Protein AF-A0A2V6RML7-F1 (afdb_monomer_lite)

Secondary structure (DSSP, 8-state):
------PPPPPHHHHHHHHHTT--GGGS-HHHHHHHHHHHHHHHHHHHHHTTSHHHHHHHHHHHHH-----SPPP-

Foldseek 3Di:
DDDDPDDDDDDPVVVVVVCVVPDDPVNDDPVRVVVVVVVVVVVLVVLQVCCPDPVVVVVVVVDVVVDDDPPDDRRD

Sequence (76 aa):
MAPLERRAPPSVARRFARFVARLRPDDVPPPALARATLLALDTLGSCLASTRYDFGRAVRETAERLGGPAESAVIG

pLDDT: mean 91.47, std 10.06, range [49.91, 98.56]

Structure (mmCIF, N/CA/C/O backbone):
data_AF-A0A2V6RML7-F1
#
_entry.id   AF-A0A2V6RML7-F1
#
loop_
_atom_site.group_PDB
_atom_site.id
_atom_site.type_symbol
_atom_site.label_atom_id
_atom_site.label_alt_id
_atom_site.label_comp_id
_atom_site.label_asym_id
_atom_site.label_entity_id
_atom_site.label_seq_id
_atom_site.pdbx_PDB_ins_code
_atom_site.Cartn_x
_atom_site.Cartn_y
_atom_site.Cartn_z
_atom_site.occupancy
_atom_site.B_iso_or_equiv
_atom_site.auth_seq_id
_atom_site.auth_comp_id
_atom_site.auth_asym_id
_atom_site.auth_atom_id
_atom_site.pdbx_PDB_model_num
ATOM 1 N N . MET A 1 1 ? -41.063 -12.716 32.672 1.00 49.91 1 MET A N 1
ATOM 2 C CA . MET A 1 1 ? -40.039 -11.709 32.318 1.00 49.91 1 MET A CA 1
ATOM 3 C C . MET A 1 1 ? -38.759 -12.464 31.981 1.00 49.91 1 MET A C 1
ATOM 5 O O . MET A 1 1 ? -38.194 -13.065 32.884 1.00 49.91 1 MET A O 1
ATOM 9 N N . ALA A 1 2 ? -38.370 -12.559 30.706 1.00 59.72 2 ALA A N 1
ATOM 10 C CA . ALA A 1 2 ? -37.133 -13.251 30.325 1.00 59.72 2 ALA A CA 1
ATOM 11 C C . ALA A 1 2 ? -35.905 -12.405 30.726 1.00 59.72 2 ALA A C 1
ATOM 13 O O . ALA A 1 2 ? -36.004 -11.174 30.688 1.00 59.72 2 ALA A O 1
ATOM 14 N N . PRO A 1 3 ? -34.770 -13.009 31.123 1.00 59.75 3 PRO A N 1
ATOM 15 C CA . PRO A 1 3 ? -33.591 -12.252 31.527 1.00 59.75 3 PRO A CA 1
ATOM 16 C C . PRO A 1 3 ? -33.031 -11.483 30.326 1.00 59.75 3 PRO A C 1
ATOM 18 O O . PRO A 1 3 ? -32.904 -12.036 29.23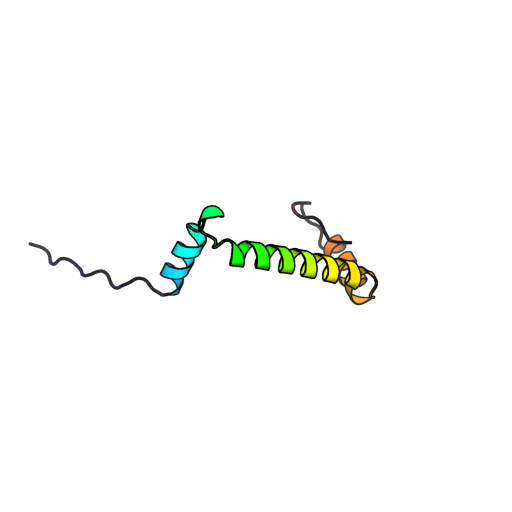6 1.00 59.75 3 PRO A O 1
ATOM 21 N N . LEU A 1 4 ? -32.668 -10.214 30.521 1.00 62.19 4 LEU A N 1
ATOM 22 C CA . LEU A 1 4 ? -31.883 -9.455 29.547 1.00 62.19 4 LEU A CA 1
ATOM 23 C C . LEU A 1 4 ? -30.499 -10.105 29.437 1.00 62.19 4 LEU A C 1
ATOM 25 O O . LEU A 1 4 ? -29.637 -9.902 30.295 1.00 62.19 4 LEU A O 1
ATOM 29 N N . GLU A 1 5 ? -30.287 -10.908 28.395 1.00 63.56 5 GLU A N 1
ATOM 30 C CA . GLU A 1 5 ? -28.971 -11.449 28.072 1.00 63.56 5 GLU A CA 1
ATOM 31 C C . GLU A 1 5 ? -27.986 -10.297 27.860 1.00 63.56 5 GLU A C 1
ATOM 33 O O . GLU A 1 5 ? -28.057 -9.516 26.907 1.00 63.56 5 GLU A O 1
ATOM 38 N N . ARG A 1 6 ? -27.040 -10.178 28.787 1.00 68.56 6 ARG A N 1
ATOM 39 C CA . ARG A 1 6 ? -25.970 -9.190 28.728 1.00 68.56 6 ARG A CA 1
ATOM 40 C C . ARG A 1 6 ? -25.021 -9.604 27.602 1.00 68.56 6 ARG A C 1
ATOM 42 O O . ARG A 1 6 ? -24.188 -10.491 27.784 1.00 68.56 6 ARG A O 1
ATOM 49 N N . ARG A 1 7 ? -25.154 -8.995 26.420 1.00 76.12 7 ARG A N 1
ATOM 50 C CA . ARG A 1 7 ? -24.239 -9.254 25.297 1.00 76.12 7 ARG A CA 1
ATOM 51 C C . ARG A 1 7 ? -22.800 -8.969 25.728 1.00 76.12 7 ARG A C 1
ATOM 53 O O . ARG A 1 7 ? -22.488 -7.859 26.157 1.00 76.12 7 ARG A O 1
ATOM 60 N N . ALA A 1 8 ? -21.932 -9.969 25.586 1.00 78.88 8 ALA A N 1
ATOM 61 C CA . ALA A 1 8 ? -20.500 -9.803 25.790 1.00 78.88 8 ALA A CA 1
ATOM 62 C C . ALA A 1 8 ? -19.960 -8.671 24.895 1.00 78.88 8 ALA A C 1
ATOM 64 O O . ALA A 1 8 ? -20.443 -8.489 23.766 1.00 78.88 8 ALA A O 1
ATOM 65 N N . PRO A 1 9 ? -18.972 -7.894 25.375 1.00 84.81 9 PRO A N 1
ATOM 66 C CA . PRO A 1 9 ? -18.380 -6.838 24.577 1.00 84.81 9 PRO A CA 1
ATOM 67 C C . PRO A 1 9 ? -17.774 -7.427 23.297 1.00 84.81 9 PRO A C 1
ATOM 69 O O . PRO A 1 9 ? -17.300 -8.565 23.281 1.00 84.81 9 PRO A O 1
ATOM 72 N N . PRO A 1 10 ? -17.787 -6.668 22.194 1.00 88.81 10 PRO A N 1
ATOM 73 C CA . PRO A 1 10 ? -17.257 -7.164 20.941 1.00 88.81 10 PRO A CA 1
ATOM 74 C C . PRO A 1 10 ? -15.758 -7.436 21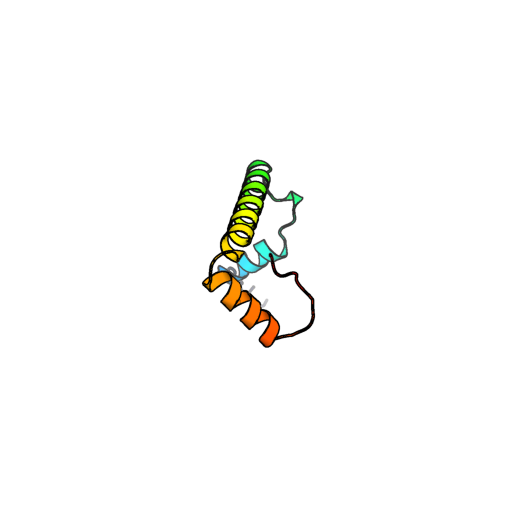.028 1.00 88.81 10 PRO A C 1
ATOM 76 O O . PRO A 1 10 ? -15.017 -6.662 21.634 1.00 88.81 10 PRO A O 1
ATOM 79 N N . SER A 1 11 ? -15.316 -8.487 20.334 1.00 95.88 11 SER A N 1
ATOM 80 C CA . SER A 1 11 ? -13.894 -8.793 20.187 1.00 95.88 11 SER A CA 1
ATOM 81 C C . SER A 1 11 ? -13.116 -7.609 19.608 1.00 95.88 11 SER A C 1
ATOM 83 O O . SER A 1 11 ? -13.669 -6.756 18.900 1.00 95.88 11 SER A O 1
ATOM 85 N N . VAL A 1 12 ? -11.807 -7.583 19.865 1.00 97.12 12 VAL A N 1
ATOM 86 C CA . VAL A 1 12 ? -10.897 -6.565 19.319 1.00 97.12 12 VAL A CA 1
ATOM 87 C C . VAL A 1 12 ? -10.982 -6.523 17.794 1.00 97.12 12 VAL A C 1
ATOM 89 O O . VAL A 1 12 ? -11.173 -5.447 17.236 1.00 97.12 12 VAL A O 1
ATOM 92 N N . ALA A 1 13 ? -10.985 -7.682 17.126 1.00 97.62 13 ALA A N 1
ATOM 93 C CA . ALA A 1 13 ? -11.165 -7.767 15.676 1.00 97.62 13 ALA A CA 1
ATOM 94 C C . ALA A 1 13 ? -12.470 -7.093 15.212 1.00 97.62 13 ALA A C 1
ATOM 96 O O . ALA A 1 13 ? -12.470 -6.310 14.264 1.00 97.62 13 ALA A O 1
ATOM 97 N N . ARG A 1 14 ? -13.587 -7.311 15.923 1.00 96.88 14 ARG A N 1
ATOM 98 C CA . ARG A 1 14 ? -14.883 -6.705 15.573 1.00 96.88 14 ARG A CA 1
ATOM 99 C C . ARG 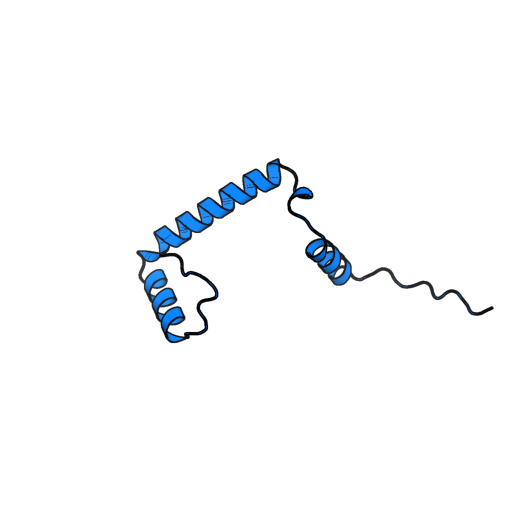A 1 14 ? -14.951 -5.209 15.892 1.00 96.88 14 ARG A C 1
ATOM 101 O O . ARG A 1 14 ? -15.766 -4.492 15.308 1.00 96.88 14 ARG A O 1
ATOM 108 N N . ARG A 1 15 ? -14.152 -4.719 16.840 1.00 96.81 15 ARG A N 1
ATOM 109 C CA . ARG A 1 15 ? -13.970 -3.276 17.071 1.00 96.81 15 ARG A CA 1
ATOM 110 C C . ARG A 1 15 ? -13.133 -2.657 15.956 1.00 96.81 15 ARG A C 1
ATOM 112 O O . ARG A 1 15 ? -13.556 -1.649 15.403 1.00 96.81 15 ARG A O 1
ATOM 119 N N . PHE A 1 16 ? -12.029 -3.297 15.580 1.00 97.44 16 PHE A N 1
ATOM 120 C CA . PHE A 1 16 ? -11.134 -2.820 14.528 1.00 97.44 16 PHE A CA 1
ATOM 121 C C . PHE A 1 16 ? -11.822 -2.777 13.159 1.00 97.44 16 PHE A C 1
ATOM 123 O O . PHE A 1 16 ? -11.814 -1.741 12.505 1.00 97.44 16 PHE A O 1
ATOM 130 N N . ALA A 1 17 ? -12.542 -3.838 12.784 1.00 97.75 17 ALA A N 1
ATOM 131 C CA . ALA A 1 17 ? -13.322 -3.863 11.547 1.00 97.75 17 ALA A CA 1
ATOM 132 C C . ALA A 1 17 ? -14.349 -2.720 11.482 1.00 97.75 17 ALA A C 1
ATOM 134 O O . ALA A 1 17 ? -14.520 -2.095 10.443 1.00 97.75 17 ALA A O 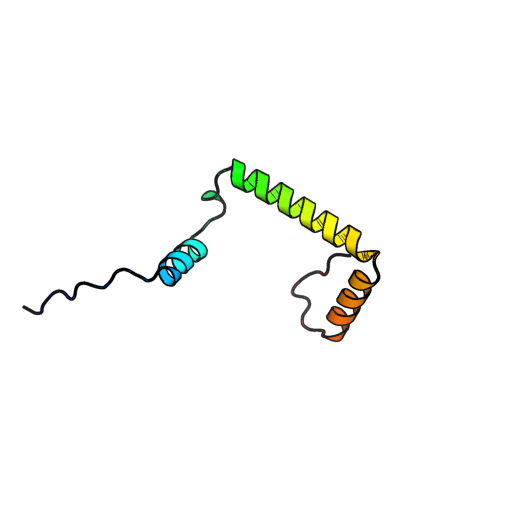1
ATOM 135 N N . ARG A 1 18 ? -15.011 -2.405 12.606 1.00 96.75 18 ARG A N 1
ATOM 136 C CA . ARG A 1 18 ? -15.961 -1.283 12.671 1.00 96.75 18 ARG A CA 1
ATOM 137 C C . ARG A 1 18 ? -15.299 0.080 12.576 1.00 96.75 18 ARG A C 1
ATOM 139 O O . ARG A 1 18 ? -15.923 0.982 12.034 1.00 96.75 18 ARG A O 1
ATOM 146 N N . PHE A 1 19 ? -14.098 0.225 13.124 1.00 96.50 19 PHE A N 1
ATOM 147 C CA . PHE A 1 19 ? -13.310 1.441 12.976 1.00 96.50 19 PHE A CA 1
ATOM 148 C C . PHE A 1 19 ? -12.941 1.652 11.503 1.00 96.50 19 PHE A C 1
ATOM 150 O O . PHE A 1 19 ? -13.335 2.657 10.925 1.00 96.50 19 PHE A O 1
ATOM 157 N N . VAL A 1 20 ? -12.304 0.661 10.869 1.00 96.62 20 VAL A N 1
ATOM 158 C CA . VAL A 1 20 ? -11.862 0.758 9.467 1.00 96.62 20 VAL A CA 1
ATOM 159 C C . VAL A 1 20 ? -13.043 0.967 8.517 1.00 96.62 20 VAL A C 1
ATOM 161 O O . VAL A 1 20 ? -12.993 1.847 7.669 1.00 96.62 20 VAL A O 1
ATOM 164 N N . ALA A 1 21 ? -14.142 0.226 8.692 1.00 97.56 21 ALA A N 1
ATOM 165 C CA . ALA A 1 21 ? -15.310 0.329 7.813 1.00 97.56 21 ALA A CA 1
ATOM 166 C C . ALA A 1 21 ? -16.077 1.659 7.926 1.00 97.56 21 ALA A C 1
ATOM 168 O O . ALA A 1 21 ? -16.951 1.924 7.103 1.00 97.56 21 ALA A O 1
ATOM 169 N N . ARG A 1 22 ? -15.826 2.459 8.969 1.00 97.00 22 ARG A N 1
ATOM 170 C CA . ARG A 1 22 ? -16.521 3.736 9.205 1.00 97.00 22 ARG A CA 1
ATOM 171 C C . ARG A 1 22 ? -15.622 4.958 9.065 1.00 97.00 22 ARG A C 1
ATOM 173 O O . ARG A 1 22 ? -16.161 6.058 9.092 1.00 97.00 22 ARG A O 1
ATOM 180 N N . LEU A 1 23 ? -14.311 4.767 8.930 1.00 96.69 23 LEU A N 1
ATOM 181 C CA . LEU A 1 23 ? -13.346 5.850 8.792 1.00 96.69 23 LEU A CA 1
ATOM 182 C C . LEU A 1 23 ? -13.592 6.620 7.489 1.00 96.69 23 LEU A C 1
ATOM 184 O O . LEU A 1 23 ? -13.674 6.023 6.413 1.00 96.69 23 LEU A O 1
ATOM 188 N N . ARG A 1 24 ? -13.690 7.942 7.588 1.00 95.50 24 ARG A N 1
ATOM 189 C CA . ARG A 1 24 ? -13.787 8.873 6.461 1.00 95.50 24 ARG A CA 1
ATOM 190 C C . ARG A 1 24 ? -12.505 9.699 6.349 1.00 95.50 24 ARG A C 1
ATOM 192 O O . ARG A 1 24 ? -11.817 9.880 7.351 1.00 95.50 24 ARG A O 1
ATOM 199 N N . PRO A 1 25 ? -12.189 10.244 5.161 1.00 89.88 25 PRO A N 1
ATOM 200 C CA . PRO A 1 25 ? -11.039 11.132 4.997 1.00 89.88 25 PRO A CA 1
ATOM 201 C C . PRO A 1 25 ? -11.023 12.300 5.996 1.00 89.88 25 PRO A C 1
ATOM 203 O O . PRO A 1 25 ? -9.980 12.583 6.576 1.00 89.88 25 PRO A O 1
ATOM 206 N N . ASP A 1 26 ? -12.184 12.902 6.268 1.00 95.38 26 ASP A N 1
ATOM 207 C CA . ASP A 1 26 ? -12.316 14.039 7.192 1.00 95.38 26 ASP A CA 1
ATOM 208 C C . ASP A 1 26 ? -12.103 13.664 8.670 1.00 95.38 26 ASP A C 1
ATOM 210 O O . ASP A 1 26 ? -11.874 14.540 9.503 1.00 95.38 26 ASP A O 1
ATOM 214 N N . ASP A 1 27 ? -12.140 12.370 9.011 1.00 96.38 27 ASP A N 1
ATOM 215 C CA . ASP A 1 27 ? -11.842 11.892 10.367 1.00 96.38 27 ASP A CA 1
ATOM 216 C C . ASP A 1 27 ? -10.326 11.867 10.647 1.00 96.38 27 ASP A C 1
ATOM 218 O O . ASP A 1 27 ? -9.902 11.661 11.789 1.00 96.38 27 ASP A O 1
ATOM 222 N N . VAL A 1 28 ? -9.486 12.029 9.615 1.00 95.69 28 VAL A N 1
ATOM 223 C CA . VAL A 1 28 ? -8.028 11.951 9.736 1.00 95.69 28 VAL A CA 1
ATOM 224 C C . VAL A 1 28 ? -7.471 13.298 10.210 1.00 95.69 28 VAL A C 1
ATOM 226 O O . VAL A 1 28 ? -7.649 14.309 9.530 1.00 95.69 28 VAL A O 1
ATOM 229 N N . PRO A 1 29 ? -6.720 13.346 11.329 1.00 97.69 29 PRO A N 1
ATOM 230 C CA . PRO A 1 29 ? -6.094 14.582 11.782 1.00 97.69 29 PRO A CA 1
ATOM 231 C C . PRO A 1 29 ? -5.181 15.185 10.699 1.00 97.69 29 PRO A C 1
ATOM 233 O O . PRO A 1 29 ? -4.364 14.448 10.133 1.00 97.69 29 PRO A O 1
ATOM 236 N N . PRO A 1 30 ? -5.220 16.510 10.450 1.00 97.19 30 PRO A N 1
ATOM 237 C CA . PRO A 1 30 ? -4.434 17.130 9.380 1.00 97.19 30 PRO A CA 1
ATOM 238 C C . PRO A 1 30 ? -2.930 16.793 9.399 1.00 97.19 30 PRO A C 1
ATOM 240 O O . PRO A 1 30 ? -2.380 16.496 8.336 1.00 97.19 30 PRO A O 1
ATOM 243 N N . PRO A 1 31 ? -2.245 16.729 10.564 1.00 97.81 31 PRO A N 1
ATOM 244 C CA . PRO A 1 31 ? -0.838 16.324 10.603 1.00 97.81 31 PRO A CA 1
ATOM 245 C C . PRO A 1 31 ? -0.604 14.879 10.136 1.00 97.81 31 PRO A C 1
ATOM 247 O O . PRO A 1 31 ? 0.408 14.590 9.496 1.00 97.81 31 PRO A O 1
ATOM 250 N N . ALA A 1 32 ? -1.539 13.970 10.429 1.00 97.12 32 ALA A N 1
ATOM 251 C CA . ALA A 1 32 ? -1.454 12.577 10.001 1.00 97.12 32 ALA A CA 1
ATOM 252 C C . ALA A 1 32 ? -1.656 12.455 8.484 1.00 97.12 32 ALA A C 1
ATOM 254 O O . ALA A 1 32 ? -0.900 11.738 7.831 1.00 97.12 32 ALA A O 1
ATOM 255 N N . LEU A 1 33 ? -2.606 13.205 7.914 1.00 96.38 33 LEU A N 1
ATOM 256 C CA . LEU A 1 33 ? -2.836 13.243 6.467 1.00 96.38 33 LEU A CA 1
ATOM 257 C C . LEU A 1 33 ? -1.624 13.810 5.710 1.00 96.38 33 LEU A C 1
ATOM 259 O O . LEU A 1 33 ? -1.178 13.230 4.716 1.00 96.38 33 LEU A O 1
ATOM 263 N N . ALA A 1 34 ? -1.045 14.904 6.209 1.00 97.00 34 ALA A N 1
ATOM 264 C CA . ALA A 1 34 ? 0.165 15.487 5.634 1.00 97.00 34 ALA A CA 1
ATOM 265 C C . ALA A 1 34 ? 1.331 14.485 5.650 1.00 97.00 34 ALA A C 1
ATOM 267 O O . ALA A 1 34 ? 2.015 14.294 4.642 1.00 97.00 34 ALA A O 1
ATOM 268 N N . ARG A 1 35 ? 1.526 13.773 6.768 1.00 98.12 35 ARG A N 1
ATOM 269 C CA . ARG A 1 35 ? 2.571 12.748 6.866 1.00 98.12 35 ARG A CA 1
ATOM 270 C C . ARG A 1 35 ? 2.308 11.560 5.941 1.00 98.12 35 ARG A C 1
ATOM 272 O O . ARG A 1 35 ? 3.246 11.100 5.295 1.00 98.12 35 ARG A O 1
ATOM 279 N N . ALA A 1 36 ? 1.065 11.089 5.851 1.00 97.19 36 ALA A N 1
ATOM 280 C CA . ALA A 1 36 ? 0.680 10.007 4.947 1.00 97.19 36 ALA A CA 1
ATOM 281 C C . ALA A 1 36 ? 0.950 10.370 3.479 1.00 97.19 36 ALA A C 1
ATOM 283 O O . ALA A 1 36 ? 1.465 9.543 2.733 1.00 97.19 36 ALA A O 1
ATOM 284 N N . THR A 1 37 ? 0.699 11.624 3.093 1.00 97.19 37 THR A N 1
ATOM 285 C CA . THR A 1 37 ? 1.008 12.135 1.747 1.00 97.19 37 THR A CA 1
ATOM 286 C C . THR A 1 37 ? 2.502 12.032 1.441 1.00 97.19 37 THR A C 1
ATOM 288 O O . THR A 1 37 ? 2.888 11.525 0.391 1.00 97.19 37 THR A O 1
ATOM 291 N N . LEU A 1 38 ? 3.360 12.448 2.378 1.00 98.56 38 LEU A N 1
ATOM 292 C CA . LEU A 1 38 ? 4.813 12.340 2.209 1.00 98.56 38 LEU A CA 1
ATOM 293 C C . LEU A 1 38 ? 5.278 10.883 2.106 1.00 98.56 38 LEU A C 1
ATOM 295 O O . LEU A 1 38 ? 6.133 10.578 1.282 1.00 98.56 38 LEU A O 1
ATOM 299 N N . LEU A 1 39 ? 4.707 9.984 2.911 1.00 98.44 39 LEU A N 1
ATOM 300 C CA . LEU A 1 39 ? 5.034 8.556 2.859 1.00 98.44 39 LEU A CA 1
ATOM 301 C C . LEU A 1 39 ? 4.580 7.907 1.546 1.00 98.44 39 LEU A C 1
ATOM 303 O O . LEU A 1 39 ? 5.288 7.059 1.008 1.00 98.44 39 LEU A O 1
ATOM 307 N N . ALA A 1 40 ? 3.432 8.322 1.005 1.00 97.81 40 ALA A N 1
ATOM 308 C CA . ALA A 1 40 ? 2.978 7.867 -0.303 1.00 97.81 40 ALA A CA 1
ATOM 309 C C . ALA A 1 40 ? 3.958 8.300 -1.405 1.00 97.81 40 ALA A C 1
ATOM 311 O O . ALA A 1 40 ? 4.363 7.472 -2.217 1.00 97.81 40 ALA A O 1
ATOM 312 N N . LEU A 1 41 ? 4.398 9.563 -1.398 1.00 98.31 41 LEU A N 1
ATOM 313 C CA . LEU A 1 41 ? 5.378 10.070 -2.365 1.00 98.31 41 LEU A CA 1
ATOM 314 C C . LEU A 1 41 ? 6.738 9.368 -2.251 1.00 98.31 41 LEU A C 1
ATOM 316 O O . LEU A 1 41 ? 7.316 9.000 -3.271 1.00 98.31 41 LEU A O 1
ATOM 320 N N . ASP A 1 42 ? 7.223 9.145 -1.030 1.00 98.38 42 ASP A N 1
ATOM 321 C CA . ASP A 1 42 ? 8.456 8.392 -0.771 1.00 98.38 42 ASP A CA 1
ATOM 322 C C . ASP A 1 42 ? 8.362 6.957 -1.316 1.00 98.38 42 ASP A C 1
ATOM 324 O O . ASP A 1 42 ? 9.245 6.496 -2.041 1.00 98.38 42 ASP A O 1
ATOM 328 N N . THR A 1 43 ? 7.231 6.290 -1.070 1.00 97.31 43 THR A N 1
ATOM 329 C CA . THR A 1 43 ? 6.968 4.939 -1.584 1.00 97.31 43 THR A CA 1
ATOM 330 C C . THR A 1 43 ? 6.975 4.919 -3.112 1.00 97.31 43 THR A C 1
ATOM 332 O O . THR A 1 43 ? 7.648 4.079 -3.705 1.00 97.31 43 THR A O 1
ATOM 335 N N . LEU A 1 44 ? 6.286 5.863 -3.764 1.00 96.94 44 LEU A N 1
ATOM 336 C CA . LEU A 1 44 ? 6.271 5.971 -5.227 1.00 96.94 44 LEU A CA 1
ATOM 337 C C . LEU A 1 44 ? 7.678 6.207 -5.793 1.00 96.94 44 LEU A C 1
ATOM 339 O O . LEU A 1 44 ? 8.060 5.566 -6.772 1.00 96.94 44 LEU A O 1
ATOM 343 N N . GLY A 1 45 ? 8.461 7.088 -5.166 1.00 96.62 45 GLY A N 1
ATOM 344 C CA . GLY A 1 45 ? 9.851 7.338 -5.548 1.00 96.62 45 GLY A CA 1
ATOM 345 C C . GLY A 1 45 ? 10.719 6.085 -5.428 1.00 96.62 45 GLY A C 1
ATOM 346 O O . GLY A 1 45 ? 11.472 5.765 -6.349 1.00 96.62 45 GLY A O 1
ATOM 347 N N . SER A 1 46 ? 10.560 5.335 -4.336 1.00 95.88 46 SER A N 1
ATOM 348 C CA . SER A 1 46 ? 11.255 4.066 -4.110 1.00 95.88 46 SER A CA 1
ATOM 349 C C . SER A 1 46 ? 10.879 3.011 -5.158 1.00 95.88 46 SER A C 1
ATOM 351 O O . SER A 1 46 ? 11.761 2.408 -5.775 1.00 95.88 46 SER A O 1
ATOM 353 N N . CYS A 1 47 ? 9.583 2.855 -5.455 1.00 94.44 47 CYS A N 1
ATOM 354 C CA . CYS A 1 47 ? 9.100 1.977 -6.523 1.00 94.44 47 CYS A CA 1
ATOM 355 C C . CYS A 1 47 ? 9.718 2.347 -7.877 1.00 94.44 47 CYS A C 1
ATOM 357 O O . CYS A 1 47 ? 10.308 1.491 -8.535 1.00 94.44 47 CYS A O 1
ATOM 359 N N . LEU A 1 48 ? 9.667 3.621 -8.270 1.00 95.00 48 LEU A N 1
ATOM 360 C CA . LEU A 1 48 ? 10.241 4.080 -9.537 1.00 95.00 48 LEU A CA 1
ATOM 361 C C . LEU A 1 48 ? 11.753 3.840 -9.609 1.00 95.00 48 LEU A C 1
ATOM 363 O O . LEU A 1 48 ? 12.245 3.362 -10.630 1.00 95.00 48 LEU A O 1
ATOM 367 N N . ALA A 1 49 ? 12.496 4.118 -8.537 1.00 95.12 49 ALA A N 1
ATOM 368 C CA . ALA A 1 49 ? 13.931 3.848 -8.487 1.00 95.12 49 ALA A CA 1
ATOM 369 C C . ALA A 1 49 ? 14.235 2.343 -8.620 1.00 95.12 49 ALA A C 1
ATOM 371 O O . ALA A 1 49 ? 15.176 1.962 -9.323 1.00 95.12 49 ALA A O 1
ATOM 372 N N . SER A 1 50 ? 13.410 1.491 -8.002 1.00 95.00 50 SER A N 1
ATOM 373 C CA . SER A 1 50 ? 13.580 0.033 -7.992 1.00 95.00 50 SER A CA 1
ATOM 374 C C . SER A 1 50 ? 13.469 -0.621 -9.379 1.00 95.00 50 SER A C 1
ATOM 376 O O . SER A 1 50 ? 14.085 -1.657 -9.627 1.00 95.00 50 SER A O 1
ATOM 378 N N . THR A 1 51 ? 12.754 0.008 -10.316 1.00 93.00 51 THR A N 1
ATOM 379 C CA . THR A 1 51 ? 12.526 -0.525 -11.676 1.00 93.00 51 THR A CA 1
ATOM 380 C C . THR A 1 51 ? 13.815 -0.702 -12.483 1.00 93.00 51 THR A C 1
ATOM 382 O O . THR A 1 51 ? 13.870 -1.493 -13.424 1.00 93.00 51 THR A O 1
ATOM 385 N N . ARG A 1 52 ? 14.887 0.003 -12.098 1.00 92.25 52 ARG A N 1
ATOM 386 C CA . ARG A 1 52 ? 16.200 -0.077 -12.751 1.00 92.25 52 ARG A CA 1
ATOM 387 C C . ARG A 1 52 ? 17.006 -1.310 -12.343 1.00 92.25 52 ARG A C 1
ATOM 389 O O . ARG A 1 52 ? 17.980 -1.639 -13.016 1.00 92.25 52 ARG A O 1
ATOM 396 N N . TYR A 1 53 ? 16.615 -1.987 -11.268 1.00 96.62 53 TYR A N 1
ATOM 397 C CA . TYR A 1 53 ? 17.306 -3.167 -10.763 1.00 96.62 53 TYR A CA 1
ATOM 398 C C . TYR A 1 53 ? 16.716 -4.451 -11.353 1.00 96.62 53 TYR A C 1
ATOM 400 O O . TYR A 1 53 ? 15.540 -4.510 -11.713 1.00 96.62 53 TYR A O 1
ATOM 408 N N . ASP A 1 54 ? 17.530 -5.506 -11.407 1.00 96.56 54 ASP A N 1
ATOM 409 C CA . ASP A 1 54 ? 17.146 -6.797 -11.993 1.00 96.56 54 ASP A CA 1
ATOM 410 C C . ASP A 1 54 ? 15.912 -7.402 -11.313 1.00 96.56 54 ASP A C 1
ATOM 412 O O . ASP A 1 54 ? 15.032 -7.934 -11.987 1.00 96.56 54 ASP A O 1
ATOM 416 N N . PHE A 1 55 ? 15.797 -7.252 -9.989 1.00 93.50 55 PHE A N 1
ATOM 417 C CA . PHE A 1 55 ? 14.624 -7.720 -9.250 1.00 93.50 55 PHE A CA 1
ATOM 418 C C . PHE A 1 55 ? 13.346 -6.971 -9.657 1.00 93.50 55 PHE A C 1
ATOM 420 O O . PHE A 1 55 ? 12.290 -7.588 -9.769 1.00 93.50 55 PHE A O 1
ATOM 427 N N . GLY A 1 56 ? 13.434 -5.659 -9.906 1.00 93.00 56 GLY A N 1
ATOM 428 C CA . GLY A 1 56 ? 12.294 -4.843 -10.319 1.00 93.00 56 GLY A CA 1
ATOM 429 C C . GLY A 1 56 ? 11.769 -5.287 -11.681 1.00 93.00 56 GLY A C 1
ATOM 430 O O . GLY A 1 56 ? 10.565 -5.484 -11.847 1.00 93.00 56 GLY A O 1
ATOM 431 N N . ARG A 1 57 ? 12.683 -5.554 -12.625 1.00 92.12 57 ARG A N 1
ATOM 432 C CA . ARG A 1 57 ? 12.330 -6.118 -13.938 1.00 92.12 57 ARG A CA 1
ATOM 433 C C . ARG A 1 57 ? 11.693 -7.503 -13.813 1.00 92.12 57 ARG A C 1
ATOM 435 O O . ARG A 1 57 ? 10.620 -7.722 -14.366 1.00 92.12 57 ARG A O 1
ATOM 442 N N . ALA A 1 58 ? 12.290 -8.398 -13.023 1.00 94.88 58 ALA A N 1
ATOM 443 C CA . ALA A 1 58 ? 11.784 -9.759 -12.839 1.00 94.88 58 ALA A CA 1
ATOM 444 C C . ALA A 1 58 ? 10.365 -9.798 -12.241 1.00 94.88 58 ALA A C 1
ATOM 446 O O . ALA A 1 58 ? 9.528 -10.597 -12.671 1.00 94.88 58 ALA A O 1
ATOM 447 N N . VAL A 1 59 ? 10.066 -8.929 -11.268 1.00 93.25 59 VAL A N 1
ATOM 448 C CA . VAL A 1 59 ? 8.720 -8.825 -10.680 1.00 93.25 59 VAL A CA 1
ATOM 449 C C . VAL A 1 59 ? 7.710 -8.313 -11.709 1.00 93.25 59 VAL A C 1
ATOM 451 O O . VAL A 1 59 ? 6.616 -8.874 -11.797 1.00 93.25 59 VAL A O 1
ATOM 454 N N . ARG A 1 60 ? 8.071 -7.309 -12.523 1.00 90.88 60 ARG A N 1
ATOM 455 C CA . ARG A 1 60 ? 7.185 -6.770 -13.568 1.00 90.88 60 ARG A CA 1
ATOM 456 C C . ARG A 1 60 ? 6.849 -7.816 -14.628 1.00 90.88 60 ARG A C 1
ATOM 458 O O . ARG A 1 60 ? 5.676 -8.063 -14.886 1.00 90.88 60 ARG A O 1
ATOM 465 N N . GLU A 1 61 ? 7.863 -8.488 -15.167 1.00 92.69 61 GLU A N 1
ATOM 466 C CA . GLU A 1 61 ? 7.680 -9.567 -16.148 1.00 92.69 61 GLU A CA 1
ATOM 467 C C . GLU A 1 61 ? 6.827 -10.710 -15.581 1.00 92.69 61 GLU A C 1
ATOM 469 O O . GLU A 1 61 ? 5.993 -11.292 -16.275 1.00 92.69 61 GLU A O 1
ATOM 474 N N . THR A 1 62 ? 6.998 -11.030 -14.295 1.00 93.50 62 THR A N 1
ATOM 475 C CA . THR A 1 62 ? 6.176 -12.047 -13.629 1.00 93.50 62 THR A CA 1
ATOM 476 C C . THR A 1 62 ? 4.718 -11.603 -13.523 1.00 93.50 62 THR A C 1
ATOM 478 O O . THR A 1 62 ? 3.829 -12.394 -13.834 1.00 93.50 62 THR A O 1
ATOM 481 N N . ALA A 1 63 ? 4.456 -10.354 -13.130 1.00 91.38 63 ALA A N 1
ATOM 482 C CA . ALA A 1 63 ? 3.100 -9.813 -13.055 1.00 91.38 63 ALA A CA 1
ATOM 483 C C . ALA A 1 63 ? 2.408 -9.808 -14.431 1.00 91.38 63 ALA A C 1
ATOM 485 O O . ALA A 1 63 ? 1.267 -10.252 -14.542 1.00 91.38 63 ALA A O 1
ATOM 486 N N . GLU A 1 64 ? 3.118 -9.403 -15.490 1.00 90.44 64 GLU A N 1
ATOM 487 C CA . GLU A 1 64 ? 2.618 -9.446 -16.872 1.00 90.44 64 GLU A CA 1
ATOM 488 C C . GLU A 1 64 ? 2.261 -10.876 -17.307 1.00 90.44 64 GLU A C 1
ATOM 490 O O . GLU A 1 64 ? 1.213 -11.103 -17.913 1.00 90.44 64 GLU A O 1
ATOM 495 N N . ARG A 1 65 ? 3.096 -11.861 -16.953 1.00 94.56 65 ARG A N 1
ATOM 496 C CA . ARG A 1 65 ? 2.859 -13.279 -17.2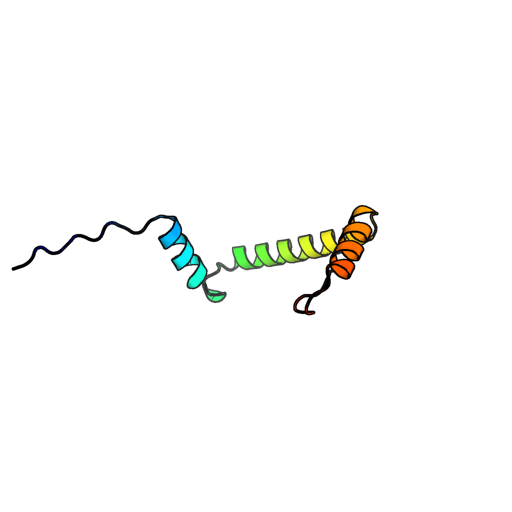73 1.00 94.56 65 ARG A CA 1
ATOM 497 C C . ARG A 1 65 ? 1.708 -13.901 -16.490 1.00 94.56 65 ARG A C 1
ATOM 499 O O . ARG A 1 65 ? 1.072 -14.819 -17.005 1.00 94.56 65 ARG A O 1
ATOM 506 N N . LEU A 1 66 ? 1.466 -13.455 -15.257 1.00 94.75 66 LEU A N 1
ATOM 507 C CA . LEU A 1 66 ? 0.306 -13.885 -14.472 1.00 94.75 66 LEU A CA 1
ATOM 508 C C . LEU A 1 66 ? -1.003 -13.359 -15.081 1.00 94.75 66 LEU A C 1
ATOM 510 O O . LEU A 1 66 ? -2.021 -14.048 -15.014 1.00 94.75 66 LEU A O 1
ATOM 514 N N . GLY A 1 67 ? -0.960 -12.186 -15.722 1.00 89.25 67 GLY A N 1
ATOM 515 C CA . GLY A 1 67 ? -2.098 -11.586 -16.412 1.00 89.25 67 GLY A CA 1
ATOM 516 C C . GLY A 1 67 ? -3.226 -11.161 -15.464 1.00 89.25 67 GLY A C 1
ATOM 517 O O . GLY A 1 67 ? -3.021 -10.956 -14.270 1.00 89.25 67 GLY A O 1
ATOM 518 N N . GLY A 1 68 ? -4.434 -11.020 -16.012 1.00 91.06 68 GLY A N 1
ATOM 519 C CA . GLY A 1 68 ? -5.626 -10.567 -15.291 1.00 91.06 68 GLY A CA 1
ATOM 520 C C . GLY A 1 68 ? -6.199 -9.262 -15.853 1.00 91.06 68 GLY A C 1
ATOM 521 O O . GLY A 1 68 ? -5.608 -8.659 -16.753 1.00 91.06 68 GLY A O 1
ATOM 522 N N . PRO A 1 69 ? -7.379 -8.830 -15.379 1.00 92.00 69 PRO A N 1
ATOM 523 C CA . PRO A 1 69 ? -7.963 -7.563 -15.799 1.00 92.00 69 PRO A CA 1
ATOM 524 C C . PRO A 1 69 ? -7.093 -6.383 -15.338 1.00 92.00 69 PRO A C 1
ATOM 526 O O . PRO A 1 69 ? -6.512 -6.412 -14.255 1.00 92.00 69 PRO A O 1
ATOM 529 N N . ALA A 1 70 ? -7.020 -5.324 -16.146 1.00 88.06 70 ALA A N 1
ATOM 530 C CA . ALA A 1 70 ? -6.235 -4.126 -15.843 1.00 88.06 70 ALA A CA 1
ATOM 531 C C . ALA A 1 70 ? -6.940 -3.219 -14.809 1.00 88.06 70 ALA A C 1
ATOM 533 O O . ALA A 1 70 ? -7.335 -2.095 -15.114 1.00 88.06 70 ALA A O 1
ATOM 534 N N . GLU A 1 71 ? -7.125 -3.717 -13.583 1.00 93.50 71 GLU A N 1
ATOM 535 C CA . GLU A 1 71 ? -7.766 -2.987 -12.472 1.00 93.50 71 GLU A CA 1
ATOM 536 C C . GLU A 1 71 ? -6.796 -2.057 -11.732 1.00 93.50 71 GLU A C 1
ATOM 538 O O . GLU A 1 71 ? -7.201 -1.237 -10.908 1.00 93.50 71 GLU A O 1
ATOM 543 N N . SER A 1 72 ? -5.494 -2.200 -11.977 1.00 91.19 72 SER A N 1
ATOM 544 C CA . SER A 1 72 ? -4.441 -1.423 -11.326 1.00 91.19 72 SER A CA 1
ATOM 545 C C . SER A 1 72 ? -3.261 -1.207 -12.263 1.00 91.19 72 SER A C 1
ATOM 547 O O . SER A 1 72 ? -2.962 -2.044 -13.113 1.00 91.19 72 SER A O 1
ATOM 549 N N . ALA A 1 73 ? -2.583 -0.073 -12.091 1.00 89.56 73 ALA A N 1
ATOM 550 C CA . ALA A 1 73 ? -1.357 0.239 -12.810 1.00 89.56 73 ALA A CA 1
ATOM 551 C C . ALA A 1 73 ? -0.138 -0.362 -12.097 1.00 89.56 73 ALA A C 1
ATOM 553 O O . ALA A 1 73 ? -0.055 -0.344 -10.867 1.00 89.56 73 ALA A O 1
ATOM 554 N N . VAL A 1 74 ? 0.831 -0.835 -12.880 1.00 89.56 74 VAL A N 1
ATOM 555 C CA . VAL A 1 74 ? 2.171 -1.172 -12.388 1.00 89.56 74 VAL A CA 1
ATOM 556 C C . VAL A 1 74 ? 3.039 0.083 -12.467 1.00 89.56 74 VAL A C 1
ATOM 558 O O . VAL A 1 74 ? 2.979 0.823 -13.445 1.00 89.56 74 VAL A O 1
ATOM 561 N N . ILE A 1 75 ? 3.802 0.362 -11.411 1.00 89.25 75 ILE A N 1
ATOM 562 C CA . ILE A 1 75 ? 4.662 1.548 -11.345 1.00 89.25 75 ILE A CA 1
ATOM 563 C C . ILE A 1 75 ? 6.002 1.247 -12.030 1.00 89.25 75 ILE A C 1
ATOM 565 O O . ILE A 1 75 ? 6.752 0.396 -11.549 1.00 89.25 75 ILE A O 1
ATOM 569 N N . GLY A 1 76 ? 6.306 2.014 -13.085 1.00 85.38 76 GLY A N 1
ATOM 570 C CA . GLY A 1 76 ? 7.505 1.888 -13.930 1.00 85.38 76 GLY A CA 1
ATOM 571 C C . GLY A 1 76 ? 7.393 0.780 -14.969 1.00 85.38 76 GLY A C 1
ATOM 572 O O . GLY A 1 76 ? 8.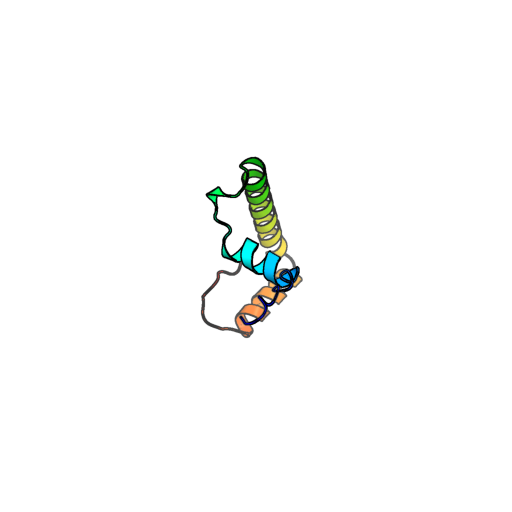451 0.271 -15.401 1.00 85.38 76 GLY A O 1
#

Radius of gyration: 21.64 Å; chains: 1; bounding box: 57×31×50 Å